Protein AF-A0A6S7LTB4-F1 (afdb_monomer_lite)

Secondary structure (DSSP, 8-state):
-B-TTSSBPEEEEETTEEEEE--SSS----EEESTTHHHHHHHHHHHHHHTPPPPBPTTT-SBPEEEE---TTSTTTT-EEEE----SS----EEESS----PPPB-TTSSBPEEEE--SSSTTTT-EEEE--SSS----EEEPP--S--TTSS-TT-S-THHHHH-TTTT--

pLDDT: mean 83.04, std 17.5, range [33.34, 96.31]

Structure (mmCIF, N/CA/C/O backbone):
data_AF-A0A6S7LTB4-F1
#
_entry.id   AF-A0A6S7LTB4-F1
#
loop_
_atom_site.group_PDB
_atom_site.id
_atom_site.type_symbol
_atom_site.label_atom_id
_atom_site.label_alt_id
_atom_site.label_comp_id
_atom_site.label_asym_id
_atom_site.label_entity_id
_atom_site.label_seq_id
_atom_site.pdbx_PDB_ins_code
_atom_site.Cartn_x
_atom_site.Cartn_y
_atom_site.Cartn_z
_atom_site.occupancy
_atom_site.B_iso_or_equiv
_atom_site.auth_seq_id
_atom_site.auth_comp_id
_atom_site.auth_asym_id
_atom_site.auth_atom_id
_atom_site.pdbx_PDB_model_num
ATOM 1 N N . MET A 1 1 ? -19.499 0.415 6.101 1.00 86.88 1 MET A N 1
ATOM 2 C CA . MET A 1 1 ? -18.029 0.403 5.939 1.00 86.88 1 MET A CA 1
ATOM 3 C C . MET A 1 1 ? -17.508 -1.010 6.133 1.00 86.88 1 MET A C 1
ATOM 5 O O . MET A 1 1 ? -18.043 -1.731 6.975 1.00 86.88 1 MET A O 1
ATOM 9 N N . GLU A 1 2 ? -16.489 -1.415 5.380 1.00 92.56 2 GLU A N 1
ATOM 10 C CA . GLU A 1 2 ? -15.899 -2.752 5.495 1.00 92.56 2 GLU A CA 1
ATOM 11 C C . GLU A 1 2 ? -14.439 -2.707 5.940 1.00 92.56 2 GLU A C 1
ATOM 13 O O . GLU A 1 2 ? -13.681 -1.814 5.572 1.00 92.56 2 GLU A O 1
ATOM 18 N N . CYS A 1 3 ? -14.029 -3.716 6.706 1.00 93.69 3 CYS A N 1
ATOM 19 C CA . CYS A 1 3 ? -12.627 -3.925 7.043 1.00 93.69 3 CYS A CA 1
ATOM 20 C C . CYS A 1 3 ? -11.864 -4.657 5.921 1.00 93.69 3 CYS A C 1
ATOM 22 O O . CYS A 1 3 ? -12.438 -5.094 4.917 1.00 93.69 3 CYS A O 1
ATOM 24 N N . LEU A 1 4 ? -10.556 -4.856 6.110 1.00 93.50 4 LEU A N 1
ATOM 25 C CA . LEU A 1 4 ? -9.706 -5.547 5.131 1.00 93.50 4 LEU A CA 1
ATOM 26 C C . LEU A 1 4 ? -10.125 -7.005 4.888 1.00 93.50 4 LEU A C 1
ATOM 28 O O . LEU A 1 4 ? -9.898 -7.514 3.801 1.00 93.50 4 LEU A O 1
ATOM 32 N N . HIS A 1 5 ? -10.804 -7.649 5.842 1.00 92.31 5 HIS A N 1
ATOM 33 C CA . HIS A 1 5 ? -11.338 -9.005 5.669 1.00 92.31 5 HIS A CA 1
ATOM 34 C C . HIS A 1 5 ? -12.563 -9.095 4.740 1.00 92.31 5 HIS A C 1
ATOM 36 O O . HIS A 1 5 ? -13.095 -10.186 4.555 1.00 92.31 5 HIS A O 1
ATOM 42 N N . GLY A 1 6 ? -13.103 -7.972 4.248 1.00 91.94 6 GLY A N 1
ATOM 43 C CA . GLY A 1 6 ? -14.393 -7.985 3.540 1.00 91.94 6 GLY A CA 1
ATOM 44 C C . GLY A 1 6 ? -15.592 -8.199 4.466 1.00 91.94 6 GLY A C 1
ATOM 45 O O . GLY A 1 6 ? -16.637 -8.670 4.036 1.00 91.94 6 GLY A O 1
ATOM 46 N N . LYS A 1 7 ? -15.438 -7.906 5.763 1.00 94.31 7 LYS A N 1
ATOM 47 C CA . LYS A 1 7 ? -16.511 -7.990 6.765 1.00 94.31 7 LYS A CA 1
ATOM 48 C C . LYS A 1 7 ? -16.922 -6.600 7.230 1.00 94.31 7 LYS A C 1
ATOM 50 O O . LYS A 1 7 ? -16.090 -5.687 7.245 1.00 94.31 7 LYS A O 1
ATOM 55 N N . ALA A 1 8 ? -18.177 -6.473 7.657 1.00 94.81 8 ALA A N 1
ATOM 56 C CA . ALA A 1 8 ? -18.703 -5.245 8.238 1.00 94.81 8 ALA A CA 1
ATOM 57 C C . ALA A 1 8 ? -17.819 -4.775 9.404 1.00 94.81 8 ALA A C 1
ATOM 59 O O . ALA A 1 8 ? -17.431 -5.565 10.271 1.00 94.81 8 ALA A O 1
ATOM 60 N N . ALA A 1 9 ? -17.469 -3.492 9.390 1.00 94.81 9 ALA A N 1
ATOM 61 C CA . ALA A 1 9 ? -16.748 -2.865 10.483 1.00 94.81 9 ALA A CA 1
ATOM 62 C C . ALA A 1 9 ? -17.693 -2.505 11.636 1.00 94.81 9 ALA A C 1
ATOM 64 O O . ALA A 1 9 ? -18.860 -2.182 11.422 1.00 94.81 9 ALA A O 1
ATOM 65 N N . SER A 1 10 ? -17.160 -2.513 12.855 1.00 95.94 10 SER A N 1
ATOM 66 C CA . SER A 1 10 ? -17.840 -1.987 14.038 1.00 95.94 10 SER A CA 1
ATOM 67 C C . SER A 1 10 ? -17.626 -0.477 14.119 1.00 95.94 10 SER A C 1
ATOM 69 O O . SER A 1 10 ? -16.552 0.001 13.759 1.00 95.94 10 SER A O 1
ATOM 71 N N . ASN A 1 11 ? -18.623 0.267 14.594 1.00 95.50 11 ASN A N 1
ATOM 72 C CA . ASN A 1 11 ? -18.526 1.706 14.842 1.00 95.50 11 ASN A CA 1
ATOM 73 C C . ASN A 1 11 ? -18.408 1.973 16.349 1.00 95.50 11 ASN A C 1
ATOM 75 O O . ASN A 1 11 ? -18.992 1.251 17.157 1.00 95.50 11 ASN A O 1
ATOM 79 N N . SER A 1 12 ? -17.652 3.000 16.720 1.00 96.25 12 SER A N 1
ATOM 80 C CA . SER A 1 12 ? -17.628 3.569 18.065 1.00 96.25 12 SER A CA 1
ATOM 81 C C . SER A 1 12 ? -17.631 5.087 17.958 1.00 96.25 12 SER A C 1
ATOM 83 O O . SER A 1 12 ? -16.984 5.651 17.078 1.00 96.25 12 SER A O 1
ATOM 85 N N . THR A 1 13 ? -18.317 5.749 18.886 1.00 96.31 13 THR A N 1
ATOM 86 C CA . THR A 1 13 ? -18.405 7.212 18.947 1.00 96.31 13 THR A CA 1
ATOM 87 C C . THR A 1 13 ? -17.814 7.714 20.256 1.00 96.31 13 THR A C 1
ATOM 89 O O . THR A 1 13 ? -18.088 7.148 21.313 1.00 96.31 13 THR A O 1
ATOM 92 N N . THR 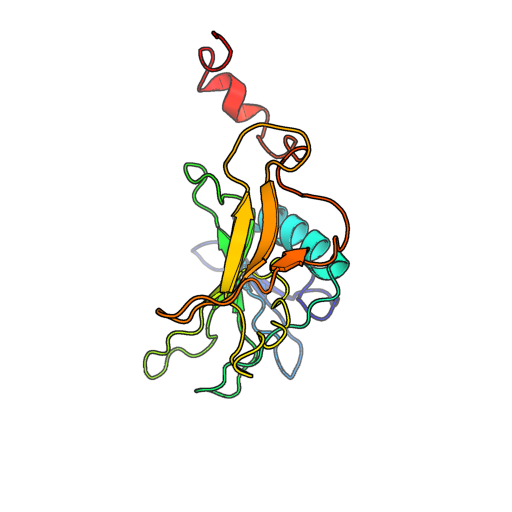A 1 14 ? -16.985 8.755 20.183 1.00 93.69 14 THR A N 1
ATOM 93 C CA . THR A 1 14 ? -16.458 9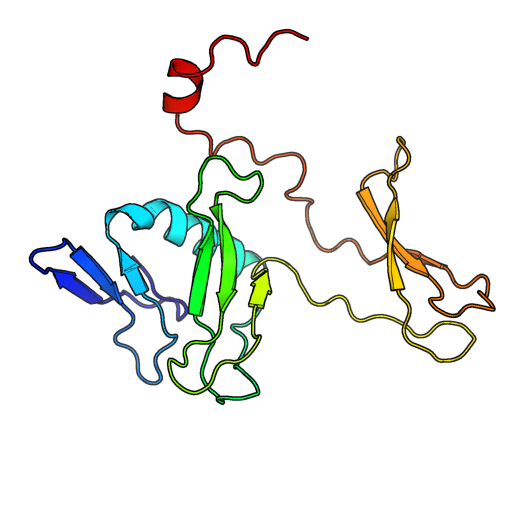.473 21.351 1.00 93.69 14 THR A CA 1
ATOM 94 C C . THR A 1 14 ? -16.758 10.967 21.232 1.00 93.69 14 THR A C 1
ATOM 96 O O . THR A 1 14 ? -17.314 11.430 20.239 1.00 93.69 14 THR A O 1
ATOM 99 N N . ASP A 1 15 ? -16.360 11.734 22.242 1.00 94.25 15 ASP A N 1
ATOM 100 C CA . ASP A 1 15 ? -16.343 13.204 22.253 1.00 94.25 15 ASP A CA 1
ATOM 101 C C . ASP A 1 15 ? -15.642 13.839 21.034 1.00 94.25 15 ASP A C 1
ATOM 103 O O . ASP A 1 15 ? -16.001 14.929 20.601 1.00 94.25 15 ASP A O 1
ATOM 107 N N . LYS A 1 16 ? -14.653 13.142 20.466 1.00 90.06 16 LYS A N 1
ATOM 108 C CA . LYS A 1 16 ? -13.864 13.553 19.293 1.00 90.06 16 LYS A CA 1
ATOM 109 C C . LYS A 1 16 ? -14.437 13.067 17.956 1.00 90.06 16 LYS A C 1
ATOM 111 O O . LYS A 1 16 ? -13.793 13.261 16.930 1.00 90.06 16 LYS A O 1
ATOM 116 N N . GLY A 1 17 ? -15.604 12.422 17.964 1.00 92.88 17 GLY A N 1
ATOM 117 C CA . GLY A 1 17 ? -16.292 11.929 16.771 1.00 92.88 17 GLY A CA 1
ATOM 118 C C . GLY A 1 17 ? -16.356 10.403 16.662 1.00 92.88 17 GLY A C 1
ATOM 119 O O . GLY A 1 17 ? -15.969 9.660 17.569 1.00 92.88 17 GLY A O 1
ATOM 120 N N . SER A 1 18 ? -16.886 9.933 15.533 1.00 94.62 18 SER A N 1
ATOM 121 C CA . SER A 1 18 ? -17.111 8.511 15.264 1.00 94.62 18 SER A CA 1
ATOM 122 C C . SER A 1 18 ? -15.983 7.894 14.442 1.00 94.62 18 SER A C 1
ATOM 124 O O . SER A 1 18 ? -15.384 8.526 13.565 1.00 94.62 18 SER A O 1
ATOM 126 N N . PHE A 1 19 ? -15.685 6.629 14.720 1.00 95.19 19 PHE A N 1
ATOM 127 C CA . PHE A 1 19 ? -14.721 5.847 13.962 1.00 95.19 19 PHE A CA 1
ATOM 128 C C . PHE A 1 19 ? -15.164 4.395 13.810 1.00 95.19 19 PHE A C 1
ATOM 130 O O . PHE A 1 19 ? -15.829 3.806 14.662 1.00 95.19 19 PHE A O 1
ATOM 137 N N . TRP A 1 20 ? -14.724 3.800 12.712 1.00 95.12 20 TRP A N 1
ATOM 138 C CA . TRP A 1 20 ? -14.934 2.416 12.340 1.00 95.12 20 TRP A CA 1
ATOM 139 C C . TRP A 1 20 ? -13.671 1.602 12.593 1.00 95.12 20 TRP A C 1
ATOM 141 O O . TRP A 1 20 ? -12.556 2.065 12.344 1.00 95.12 20 TRP A O 1
ATOM 151 N N . PHE A 1 21 ? -13.831 0.367 13.058 1.00 94.75 21 PHE A N 1
ATOM 152 C CA . PHE A 1 21 ? -12.725 -0.539 13.349 1.00 94.75 21 PHE A CA 1
ATOM 153 C C . PHE A 1 21 ? -13.084 -2.004 13.072 1.00 94.75 21 PHE A C 1
ATOM 155 O O . PHE A 1 21 ? -14.248 -2.388 12.954 1.00 94.75 21 PHE A O 1
ATOM 162 N N . CYS A 1 22 ? -12.060 -2.849 12.927 1.00 94.94 22 CYS A N 1
ATOM 163 C CA . CYS A 1 22 ? -12.255 -4.280 12.704 1.00 94.94 22 CYS A CA 1
ATOM 164 C C . CYS A 1 22 ? -12.499 -5.012 14.024 1.00 94.94 22 CYS A C 1
ATOM 166 O O . CYS A 1 22 ? -11.580 -5.138 14.833 1.00 94.94 22 CYS A O 1
ATOM 168 N N . GLY A 1 23 ? -13.699 -5.576 14.182 1.00 93.81 23 GLY A N 1
ATOM 169 C CA . GLY A 1 23 ? -14.054 -6.456 15.302 1.00 93.81 23 GLY A CA 1
ATOM 170 C C . GLY A 1 23 ? -13.622 -7.924 15.147 1.00 93.81 23 GLY A C 1
ATOM 171 O O . GLY A 1 23 ? -13.819 -8.712 16.066 1.00 93.81 23 GLY A O 1
ATOM 172 N N . GLN A 1 24 ? -13.046 -8.315 14.004 1.00 92.81 24 GLN A N 1
ATOM 173 C CA . GLN A 1 24 ? -12.627 -9.701 13.748 1.00 92.81 24 GLN A CA 1
ATOM 174 C C . GLN A 1 24 ? -11.371 -10.086 14.547 1.00 92.81 24 GLN A C 1
ATOM 176 O O . GLN A 1 24 ? -10.520 -9.236 14.828 1.00 92.81 24 GLN A O 1
ATOM 181 N N . LYS A 1 25 ? -11.245 -11.380 14.874 1.00 91.06 25 LYS A N 1
ATOM 182 C CA . LYS A 1 25 ? -10.058 -11.983 15.500 1.00 91.06 25 LYS A CA 1
ATOM 183 C C . LYS A 1 25 ? -9.489 -13.089 14.585 1.00 91.06 25 LYS A C 1
ATOM 185 O O . LYS A 1 25 ? -10.243 -14.003 14.265 1.00 91.06 25 LYS A O 1
ATOM 190 N N . PRO A 1 26 ? -8.196 -13.041 14.202 1.00 88.12 26 PRO A N 1
ATOM 191 C CA . PRO A 1 26 ? -7.248 -11.953 14.462 1.00 88.12 26 PRO A CA 1
ATOM 192 C C . PRO A 1 26 ? -7.669 -10.648 13.761 1.00 88.12 26 PRO A C 1
ATOM 194 O O . PRO A 1 26 ? -8.345 -10.664 12.737 1.00 88.12 26 PRO A O 1
ATOM 197 N N . SER A 1 27 ? -7.309 -9.499 14.340 1.00 90.19 27 SER A N 1
ATOM 198 C CA . SER A 1 27 ? -7.672 -8.198 13.763 1.00 90.19 27 SER A CA 1
ATOM 199 C C . SER A 1 27 ? -6.775 -7.861 12.575 1.00 90.19 27 SER A C 1
ATOM 201 O O . SER A 1 27 ? -5.554 -7.963 12.674 1.00 90.19 27 SER A O 1
ATOM 203 N N . CYS A 1 28 ? -7.365 -7.353 11.488 1.00 91.31 28 CYS A N 1
ATOM 204 C CA . CYS A 1 28 ? -6.616 -6.807 10.353 1.00 91.31 28 CYS A CA 1
ATOM 205 C C . CYS A 1 28 ? -6.104 -5.380 10.616 1.00 91.31 28 CYS A C 1
ATOM 207 O O . CYS A 1 28 ? -5.603 -4.729 9.704 1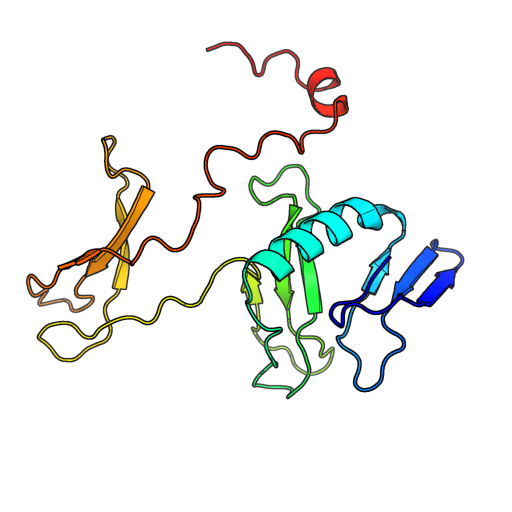.00 91.31 28 CYS A O 1
ATOM 209 N N . GLY A 1 29 ? -6.304 -4.831 11.821 1.00 88.56 29 GLY A N 1
ATOM 210 C CA . GLY A 1 29 ? -5.853 -3.483 12.175 1.00 88.56 29 GLY A CA 1
ATOM 211 C C . GLY A 1 29 ? -6.589 -2.342 11.460 1.00 88.56 29 GLY A C 1
ATOM 212 O O . GLY A 1 29 ? -6.126 -1.200 11.517 1.00 88.56 29 GLY A O 1
ATOM 213 N N . PHE A 1 30 ? -7.718 -2.628 10.796 1.00 92.69 30 PHE A N 1
ATOM 214 C CA . PHE A 1 30 ? -8.566 -1.612 10.169 1.00 92.69 30 PHE A CA 1
ATOM 215 C C . PHE A 1 30 ? -9.081 -0.623 11.222 1.00 92.69 30 PHE A C 1
ATOM 217 O O . PHE A 1 30 ? -9.621 -1.029 12.255 1.00 92.69 30 PHE A O 1
ATOM 224 N N . LEU A 1 31 ? -8.892 0.662 10.928 1.00 92.00 31 LEU A N 1
ATOM 225 C CA . LEU A 1 31 ? -9.344 1.799 11.718 1.00 92.00 31 LEU A CA 1
ATOM 226 C C . LEU A 1 31 ? -9.473 3.010 10.785 1.00 92.00 31 LEU A C 1
ATOM 228 O O . LEU A 1 31 ? -8.475 3.390 10.165 1.00 92.00 31 LEU A O 1
ATOM 232 N N . CYS A 1 32 ? -10.660 3.604 10.707 1.00 92.88 32 CYS A N 1
ATOM 233 C CA . CYS A 1 32 ? -10.982 4.746 9.850 1.00 92.88 32 CYS A CA 1
ATOM 234 C C . CYS A 1 32 ? -11.980 5.660 10.573 1.00 92.88 32 CYS A C 1
ATOM 236 O O . CYS A 1 32 ? -12.931 5.167 11.166 1.00 92.88 32 CYS A O 1
ATOM 238 N N . THR A 1 33 ? -11.753 6.971 10.583 1.00 93.06 33 THR A N 1
ATOM 239 C CA . THR A 1 33 ? -12.723 7.941 11.120 1.00 93.06 33 THR A CA 1
ATOM 240 C C . THR A 1 33 ? -13.906 8.075 10.162 1.00 93.06 33 THR A C 1
ATOM 242 O O . THR A 1 33 ? -13.783 7.754 8.981 1.00 93.06 33 THR A O 1
ATOM 245 N N . GLU A 1 34 ? -15.047 8.556 10.655 1.00 91.75 34 GLU A N 1
ATOM 246 C CA . GLU A 1 34 ? -16.233 8.807 9.821 1.00 91.75 34 GLU A CA 1
ATOM 247 C C . GLU A 1 34 ? -15.906 9.711 8.618 1.00 91.75 34 GLU A C 1
ATOM 249 O O . GLU A 1 34 ? -16.225 9.378 7.479 1.00 91.75 34 GLU A O 1
ATOM 254 N N . GLU A 1 35 ? -15.181 10.806 8.866 1.00 90.94 35 GLU A N 1
ATOM 255 C CA . GLU A 1 35 ? -14.805 11.814 7.864 1.00 90.94 35 GLU A CA 1
ATOM 256 C C . GLU A 1 35 ? -13.951 11.244 6.721 1.00 90.94 35 GLU A C 1
ATOM 258 O O . GLU A 1 35 ? -14.099 11.636 5.565 1.00 90.94 35 GLU A O 1
ATOM 263 N N . ASP A 1 36 ? -13.082 10.276 7.022 1.00 91.81 36 ASP A N 1
ATOM 264 C CA . ASP A 1 36 ? -12.197 9.651 6.035 1.00 91.81 36 ASP A CA 1
ATOM 265 C C . ASP A 1 36 ? -12.845 8.457 5.316 1.00 91.81 36 ASP A C 1
ATOM 267 O O . ASP A 1 36 ? -12.204 7.809 4.481 1.00 91.81 36 ASP A O 1
ATOM 271 N N . GLY A 1 37 ? -14.102 8.136 5.636 1.00 91.25 37 GLY A N 1
ATOM 272 C CA . GLY A 1 37 ? -14.754 6.899 5.222 1.00 91.25 37 GLY A CA 1
ATOM 273 C C . GLY A 1 37 ? -14.820 6.699 3.711 1.00 91.25 37 GLY A C 1
ATOM 274 O O . GLY A 1 37 ? -14.507 5.615 3.214 1.00 91.25 37 GLY A O 1
ATOM 275 N N . TYR A 1 38 ? -15.172 7.753 2.972 1.00 90.19 38 TYR A N 1
ATOM 276 C CA . TYR A 1 38 ? -15.243 7.713 1.510 1.00 90.19 38 TYR A CA 1
ATOM 277 C C . TYR A 1 38 ? -13.868 7.473 0.873 1.00 90.19 38 TYR A C 1
ATOM 279 O O . TYR A 1 38 ? -13.710 6.591 0.022 1.00 90.19 38 TYR A O 1
ATOM 287 N N . LEU A 1 39 ? -12.858 8.221 1.331 1.00 91.56 39 LEU A N 1
ATOM 288 C CA . LEU A 1 39 ? -11.484 8.119 0.847 1.00 91.56 39 LEU A CA 1
ATOM 289 C C . LEU A 1 39 ? -10.920 6.717 1.109 1.00 91.56 39 LEU A C 1
ATOM 291 O O . LEU A 1 39 ? -10.343 6.087 0.221 1.00 91.56 39 LEU A O 1
ATOM 295 N N . PHE A 1 40 ? -11.150 6.195 2.316 1.00 93.31 40 PHE A N 1
ATOM 296 C CA . PHE A 1 40 ? -10.708 4.863 2.699 1.00 93.31 40 PHE A CA 1
ATOM 297 C C . PHE A 1 40 ? -11.399 3.767 1.885 1.00 93.31 40 PHE A C 1
ATOM 299 O O . PHE A 1 40 ? -10.723 2.884 1.364 1.00 93.31 40 PHE A O 1
ATOM 306 N N . GLN A 1 41 ? -12.729 3.798 1.764 1.00 90.56 41 GLN A N 1
ATOM 307 C CA . GLN A 1 41 ? -13.488 2.749 1.077 1.00 90.56 41 GLN A CA 1
ATOM 308 C C . GLN A 1 41 ? -13.166 2.701 -0.423 1.00 90.56 41 GLN A C 1
ATOM 310 O O . GLN A 1 41 ? -13.086 1.611 -0.999 1.00 90.56 41 GLN A O 1
ATOM 315 N N . THR A 1 42 ? -12.914 3.861 -1.035 1.00 90.88 42 THR A N 1
ATOM 316 C CA . THR A 1 42 ? -12.430 3.961 -2.418 1.00 90.88 42 THR A CA 1
ATOM 317 C C . THR A 1 42 ? -11.077 3.266 -2.561 1.00 90.88 42 THR A C 1
ATOM 319 O O . THR A 1 42 ? -10.930 2.349 -3.371 1.00 90.88 42 THR A O 1
ATOM 322 N N . ALA A 1 43 ? -10.106 3.639 -1.724 1.00 93.31 43 ALA A N 1
ATOM 323 C CA . ALA A 1 43 ? -8.763 3.072 -1.773 1.00 93.31 43 ALA A CA 1
ATOM 324 C C . ALA A 1 43 ? -8.745 1.567 -1.444 1.00 93.31 43 ALA A C 1
ATOM 326 O O . ALA A 1 43 ? -8.008 0.804 -2.064 1.00 93.31 43 ALA A O 1
ATOM 327 N N . LEU A 1 44 ? -9.587 1.118 -0.508 1.00 93.06 44 LEU A N 1
ATOM 328 C CA . LEU A 1 44 ? -9.740 -0.295 -0.156 1.00 93.06 44 LEU A CA 1
ATOM 329 C C . LEU A 1 44 ? -10.303 -1.109 -1.326 1.00 93.06 44 LEU A C 1
ATOM 331 O O . LEU A 1 44 ? -9.822 -2.207 -1.597 1.00 93.06 44 LEU A O 1
ATOM 335 N N . THR A 1 45 ? -11.309 -0.574 -2.019 1.00 90.62 45 THR A N 1
ATOM 336 C CA . THR A 1 45 ? -11.890 -1.214 -3.208 1.00 90.62 45 THR A CA 1
ATOM 337 C C . THR A 1 45 ? -10.844 -1.351 -4.309 1.00 90.62 45 THR A C 1
ATOM 339 O O . THR A 1 45 ? -10.670 -2.443 -4.841 1.00 90.62 45 THR A O 1
ATOM 342 N N . ALA A 1 46 ? -10.092 -0.282 -4.590 1.00 89.12 46 ALA A N 1
ATOM 343 C CA . ALA A 1 46 ? -9.007 -0.312 -5.567 1.00 89.12 46 ALA A CA 1
ATOM 344 C C . ALA A 1 46 ? -7.919 -1.331 -5.188 1.00 89.12 46 ALA A C 1
ATOM 346 O O . ALA A 1 46 ? -7.527 -2.147 -6.017 1.00 89.12 46 ALA A O 1
ATOM 347 N N . TRP A 1 47 ? -7.488 -1.349 -3.922 1.00 91.31 47 TRP A N 1
ATOM 348 C CA . TRP A 1 47 ? -6.500 -2.311 -3.434 1.00 91.31 47 TRP A CA 1
ATOM 349 C C . TRP A 1 47 ? -6.964 -3.760 -3.604 1.00 91.31 47 TRP A C 1
ATOM 351 O O . TRP A 1 47 ? -6.194 -4.591 -4.073 1.00 91.31 47 TRP A O 1
ATOM 361 N N . ARG A 1 48 ? -8.228 -4.083 -3.312 1.00 89.50 48 ARG A N 1
ATOM 362 C CA . ARG A 1 48 ? -8.749 -5.448 -3.505 1.00 89.50 48 ARG A CA 1
ATOM 363 C C . ARG A 1 48 ? -8.666 -5.918 -4.959 1.00 89.50 48 ARG A C 1
ATOM 365 O O . ARG A 1 48 ? -8.407 -7.094 -5.188 1.00 89.50 48 ARG A O 1
ATOM 372 N N . VAL A 1 49 ? -8.836 -5.014 -5.928 1.00 87.69 49 VAL A N 1
ATOM 373 C CA . VAL A 1 49 ? -8.705 -5.335 -7.362 1.00 87.69 49 VAL A CA 1
ATOM 374 C C . VAL A 1 49 ? -7.263 -5.690 -7.736 1.00 87.69 49 VAL A C 1
ATOM 376 O O . VAL A 1 49 ? -7.055 -6.475 -8.654 1.00 87.69 49 VAL A O 1
ATOM 379 N N . THR A 1 50 ? -6.264 -5.184 -7.003 1.00 85.25 50 THR A N 1
ATOM 380 C CA . THR A 1 50 ? -4.852 -5.533 -7.253 1.00 85.25 50 THR A CA 1
ATOM 381 C C . THR A 1 50 ? -4.529 -6.995 -6.934 1.00 85.25 50 THR A C 1
ATOM 383 O O . THR A 1 50 ? -3.519 -7.511 -7.402 1.00 85.25 50 THR A O 1
ATOM 386 N N . GLY A 1 51 ? -5.341 -7.660 -6.101 1.00 86.69 51 GLY A N 1
ATOM 387 C CA . GLY A 1 51 ? -5.056 -9.008 -5.604 1.00 86.69 51 GLY A CA 1
ATOM 388 C C . GLY A 1 51 ? -3.869 -9.090 -4.632 1.00 86.69 51 GLY A C 1
ATOM 389 O O . GLY A 1 51 ? -3.500 -10.188 -4.218 1.00 86.69 51 GLY A O 1
ATOM 390 N N . LEU A 1 52 ? -3.273 -7.954 -4.247 1.00 88.56 52 LEU A N 1
ATOM 391 C CA . LEU A 1 52 ? -2.184 -7.904 -3.277 1.00 88.56 52 LEU A CA 1
ATOM 392 C C . LEU A 1 52 ? -2.685 -8.242 -1.872 1.00 88.56 52 LEU A C 1
ATOM 394 O O . LEU A 1 52 ? -3.797 -7.894 -1.473 1.00 88.56 52 LEU A O 1
ATOM 398 N N . THR A 1 53 ? -1.840 -8.914 -1.096 1.00 91.69 53 THR A N 1
ATOM 399 C CA . THR A 1 53 ? -2.167 -9.342 0.266 1.00 91.69 53 THR A CA 1
ATOM 400 C C . THR A 1 53 ? -1.709 -8.320 1.301 1.00 91.69 53 THR A C 1
ATOM 402 O O . THR A 1 53 ? -0.826 -7.497 1.064 1.00 91.69 53 THR A O 1
ATOM 405 N N . GLN A 1 54 ? -2.348 -8.335 2.473 1.00 93.06 54 GLN A N 1
ATOM 406 C CA . GLN A 1 54 ? -1.944 -7.483 3.586 1.00 93.06 54 GLN A CA 1
ATOM 407 C C . GLN A 1 54 ? -0.589 -7.970 4.126 1.00 93.06 54 GLN A C 1
ATOM 409 O O . GLN A 1 54 ? -0.512 -9.112 4.589 1.00 93.06 54 GLN A O 1
ATOM 414 N N . PRO A 1 55 ? 0.461 -7.130 4.141 1.00 93.00 55 PRO A N 1
ATOM 415 C CA . PRO A 1 55 ? 1.766 -7.562 4.607 1.00 93.00 55 PRO A CA 1
ATOM 416 C C . PRO A 1 55 ? 1.768 -7.745 6.127 1.00 93.00 55 PRO A C 1
ATOM 418 O O . PRO A 1 55 ? 1.092 -7.031 6.880 1.00 93.00 55 PRO A O 1
ATOM 421 N N . ILE A 1 56 ? 2.573 -8.696 6.590 1.00 92.06 56 ILE A N 1
ATOM 422 C CA . ILE A 1 56 ? 2.874 -8.882 8.007 1.00 92.06 56 ILE A CA 1
ATOM 423 C C . ILE A 1 56 ? 4.174 -8.144 8.309 1.00 92.06 56 ILE A C 1
ATOM 425 O O . ILE A 1 56 ? 5.174 -8.332 7.627 1.00 92.06 56 ILE A O 1
ATOM 429 N N . CYS A 1 57 ? 4.181 -7.315 9.351 1.00 91.94 57 CYS A N 1
ATOM 430 C CA . CYS A 1 57 ? 5.410 -6.669 9.793 1.00 91.94 57 CYS A CA 1
ATOM 431 C C . CYS A 1 57 ? 6.429 -7.720 10.245 1.00 91.94 57 CYS A C 1
ATOM 433 O O . CYS A 1 57 ? 6.147 -8.473 11.176 1.00 91.94 57 CYS A O 1
ATOM 435 N N . GLU A 1 58 ? 7.622 -7.731 9.657 1.00 91.19 58 GLU A N 1
ATOM 436 C CA . GLU A 1 58 ? 8.669 -8.698 10.004 1.00 91.19 58 GLU A CA 1
ATOM 437 C C . GLU A 1 58 ? 9.150 -8.543 11.449 1.00 91.19 58 GLU A C 1
ATOM 439 O O . GLU A 1 58 ? 9.223 -9.526 12.183 1.00 91.19 58 GLU A O 1
ATOM 444 N N . SER A 1 59 ? 9.379 -7.304 11.896 1.00 92.19 59 SER A N 1
ATOM 445 C CA . SER A 1 59 ? 9.882 -7.017 13.246 1.00 92.19 59 SER A CA 1
ATOM 446 C C . SER A 1 59 ? 8.885 -7.361 14.357 1.00 92.19 59 SER A C 1
ATOM 448 O O . SER A 1 59 ? 9.293 -7.671 15.469 1.00 92.19 59 SER A O 1
ATOM 450 N N . HIS A 1 60 ? 7.580 -7.281 14.076 1.00 91.88 60 HIS A N 1
ATOM 451 C CA . HIS A 1 60 ? 6.532 -7.359 15.105 1.00 91.88 60 HIS A CA 1
ATOM 452 C C . HIS A 1 60 ? 5.511 -8.480 14.888 1.00 91.88 60 HIS A C 1
ATOM 454 O O . HIS A 1 60 ? 4.634 -8.664 15.729 1.00 91.88 60 HIS A O 1
ATOM 460 N N . ARG A 1 61 ? 5.581 -9.194 13.758 1.00 91.56 61 ARG A N 1
ATOM 461 C CA . ARG A 1 61 ? 4.707 -10.320 13.380 1.00 91.56 61 ARG A CA 1
ATOM 462 C C . ARG A 1 61 ? 3.206 -10.005 13.493 1.00 91.56 61 ARG A C 1
ATOM 464 O O . ARG A 1 61 ? 2.400 -10.862 13.839 1.00 91.56 61 ARG A O 1
ATOM 471 N N . LYS A 1 62 ? 2.830 -8.758 13.191 1.00 89.50 62 LYS A N 1
ATOM 472 C CA . LYS A 1 62 ? 1.448 -8.244 13.217 1.00 89.50 62 LYS A CA 1
ATOM 473 C C . LYS A 1 62 ? 1.037 -7.771 11.815 1.00 89.50 62 LYS A C 1
ATOM 475 O O . LYS A 1 62 ? 1.887 -7.192 11.129 1.00 89.50 62 LYS A O 1
ATOM 480 N N . PRO A 1 63 ? -0.232 -7.950 11.399 1.00 92.56 63 PRO A N 1
ATOM 481 C CA . PRO A 1 63 ? -0.730 -7.391 10.143 1.00 92.56 63 PRO A CA 1
ATOM 482 C C . PRO A 1 63 ? -0.528 -5.873 10.077 1.00 92.56 63 PRO A C 1
ATOM 484 O O . PRO A 1 63 ? -0.782 -5.166 11.056 1.00 92.56 63 PRO A O 1
ATOM 487 N N . ALA A 1 64 ? -0.048 -5.367 8.942 1.00 93.69 64 ALA A N 1
ATOM 488 C CA . ALA A 1 64 ? 0.223 -3.946 8.750 1.00 93.69 64 ALA A CA 1
ATOM 489 C C . ALA A 1 64 ? -1.070 -3.122 8.662 1.00 93.69 64 ALA A C 1
ATOM 491 O O . ALA A 1 64 ? -2.070 -3.555 8.098 1.00 93.69 64 ALA A O 1
ATOM 492 N N . LYS A 1 65 ? -1.065 -1.895 9.177 1.00 93.25 65 LYS A N 1
ATOM 493 C CA . LYS A 1 65 ? -2.208 -0.983 9.082 1.00 93.25 65 LYS A CA 1
ATOM 494 C C . LYS A 1 65 ? -2.319 -0.428 7.669 1.00 93.25 65 LYS A C 1
ATOM 496 O O . LYS A 1 65 ? -1.390 0.221 7.202 1.00 93.25 65 LYS A O 1
ATOM 501 N N . PHE A 1 66 ? -3.478 -0.607 7.044 1.00 94.81 66 PHE A N 1
ATOM 502 C CA . PHE A 1 66 ? -3.836 0.101 5.817 1.00 94.81 66 PHE A CA 1
ATOM 503 C C . PHE A 1 66 ? -4.164 1.561 6.135 1.00 94.81 66 PHE A C 1
ATOM 505 O O . PHE A 1 66 ? -4.878 1.872 7.102 1.00 94.81 66 PHE A O 1
ATOM 512 N N . ARG A 1 67 ? -3.598 2.465 5.347 1.00 94.00 67 ARG A N 1
ATOM 513 C CA . ARG A 1 67 ? -3.694 3.915 5.491 1.00 94.00 67 ARG A CA 1
ATOM 514 C C . ARG A 1 67 ? -3.868 4.542 4.121 1.00 94.00 67 ARG A C 1
ATOM 516 O O . ARG A 1 67 ? -3.550 3.926 3.113 1.00 94.00 67 ARG A O 1
ATOM 523 N N . VAL A 1 68 ? -4.362 5.772 4.107 1.00 94.19 68 VAL A N 1
ATOM 524 C CA . VAL A 1 68 ? -4.539 6.558 2.887 1.00 94.19 68 VAL A CA 1
ATOM 525 C C . VAL A 1 68 ? -3.957 7.942 3.118 1.00 94.19 68 VAL A C 1
ATOM 527 O O . VAL A 1 68 ? -4.070 8.477 4.224 1.00 94.19 68 VAL A O 1
ATOM 530 N N . VAL A 1 69 ? -3.281 8.502 2.115 1.00 93.25 69 VAL A N 1
ATOM 531 C CA . VAL A 1 69 ? -2.755 9.870 2.185 1.00 93.25 69 VAL A CA 1
ATOM 532 C C . VAL A 1 69 ? -3.929 10.849 2.195 1.00 93.25 69 VAL A C 1
ATOM 534 O O . VAL A 1 69 ? -4.689 10.918 1.236 1.00 93.25 69 VAL A O 1
ATOM 537 N N . LYS A 1 70 ? -4.071 11.606 3.285 1.00 92.06 70 LYS A N 1
ATOM 538 C CA . LYS A 1 70 ? -5.193 12.540 3.504 1.00 92.06 70 LYS A CA 1
ATOM 539 C C . LYS A 1 70 ? -4.879 13.986 3.132 1.00 92.06 70 LYS A C 1
ATOM 541 O O . LYS A 1 70 ? -5.771 14.820 3.077 1.00 92.06 70 LYS A O 1
ATOM 546 N N . ASP A 1 71 ? -3.604 14.282 2.914 1.00 89.19 71 ASP A N 1
ATOM 547 C CA . ASP A 1 71 ? -3.139 15.616 2.558 1.00 89.19 71 ASP A CA 1
ATOM 548 C C . ASP A 1 71 ? -3.475 15.904 1.094 1.00 89.19 71 ASP A C 1
ATOM 550 O O . ASP A 1 71 ? -2.820 15.376 0.194 1.00 89.19 71 ASP A O 1
ATOM 554 N N . MET A 1 72 ? -4.512 16.714 0.882 1.00 87.75 72 MET A N 1
ATOM 555 C CA . MET A 1 72 ? -5.036 17.066 -0.442 1.00 87.75 72 MET A CA 1
ATOM 556 C C . MET A 1 72 ? -4.049 17.873 -1.290 1.00 87.75 72 MET A C 1
ATOM 558 O O . MET A 1 72 ? -4.224 17.952 -2.500 1.00 87.75 72 MET A O 1
ATOM 562 N N . LEU A 1 73 ? -3.005 18.453 -0.687 1.00 87.94 73 LEU A N 1
ATOM 563 C CA . LEU A 1 73 ? -1.982 19.206 -1.415 1.00 87.94 73 LEU A CA 1
ATOM 564 C C . LEU A 1 73 ? -0.928 18.289 -2.051 1.00 87.94 73 LEU A C 1
ATOM 566 O O . LEU A 1 73 ? -0.130 18.733 -2.878 1.00 87.94 73 LEU A O 1
ATOM 570 N N . LYS A 1 74 ? -0.887 17.007 -1.670 1.00 83.12 74 LYS A N 1
ATOM 571 C CA . LYS A 1 74 ? 0.067 16.043 -2.223 1.00 83.12 74 LYS A CA 1
ATOM 572 C C . LYS A 1 74 ? -0.489 15.402 -3.483 1.00 83.12 74 LYS A C 1
ATOM 574 O O . LYS A 1 74 ? -1.605 14.902 -3.495 1.00 83.12 74 LYS A O 1
ATOM 579 N N . MET A 1 75 ? 0.376 15.246 -4.485 1.00 82.94 75 MET A N 1
ATOM 580 C CA . MET A 1 75 ? 0.098 14.428 -5.677 1.00 82.94 75 MET A CA 1
ATOM 581 C C . MET A 1 75 ? -0.279 12.975 -5.327 1.00 82.94 75 MET A C 1
ATOM 583 O O . MET A 1 75 ? -0.886 12.270 -6.122 1.00 82.94 75 MET A O 1
ATOM 587 N N . SER A 1 76 ? 0.099 12.508 -4.133 1.00 86.56 76 SER A N 1
ATOM 588 C CA . SER A 1 76 ? -0.250 11.187 -3.615 1.00 86.56 76 SER A CA 1
ATOM 589 C C . SER A 1 76 ? -1.546 11.152 -2.801 1.00 86.56 76 SER A C 1
ATOM 591 O O . SER A 1 76 ? -1.820 10.118 -2.198 1.00 86.56 76 SER A O 1
ATOM 593 N N . TYR A 1 77 ? -2.327 12.236 -2.736 1.00 88.56 77 TYR A N 1
ATOM 594 C CA . TYR A 1 77 ? -3.622 12.255 -2.052 1.00 88.56 77 TYR A CA 1
ATOM 595 C C . TYR A 1 77 ? -4.510 11.086 -2.502 1.00 88.56 77 TYR A C 1
ATOM 597 O O . TYR A 1 77 ? -4.589 10.765 -3.684 1.00 88.56 77 TYR A O 1
ATOM 605 N N . GLY A 1 78 ? -5.150 10.411 -1.545 1.00 89.81 78 GLY A N 1
ATOM 606 C CA . GLY A 1 78 ? -5.987 9.238 -1.807 1.00 89.81 78 GLY A CA 1
ATOM 607 C C . GLY A 1 78 ? -5.226 7.939 -2.069 1.00 89.81 78 GLY A C 1
ATOM 608 O O . GLY A 1 78 ? -5.842 6.873 -2.103 1.00 89.81 78 GLY A O 1
ATOM 609 N N . ARG A 1 79 ? -3.893 7.979 -2.171 1.00 93.69 79 ARG A N 1
ATOM 610 C CA . ARG A 1 79 ? -3.087 6.782 -2.413 1.00 93.69 79 ARG A CA 1
ATOM 611 C C . ARG A 1 79 ? -2.953 5.916 -1.151 1.00 93.69 79 ARG A C 1
ATOM 613 O O . ARG A 1 79 ? -2.613 6.453 -0.086 1.00 93.69 79 ARG A O 1
ATOM 620 N N . PRO A 1 80 ? -3.200 4.594 -1.231 1.00 94.75 80 PRO A N 1
ATOM 621 C CA . PRO A 1 80 ? -3.123 3.718 -0.071 1.00 94.75 80 PRO A CA 1
ATOM 622 C C . PRO A 1 80 ? -1.703 3.227 0.221 1.00 94.75 80 PRO A C 1
ATOM 624 O O . PRO A 1 80 ? -0.944 2.893 -0.683 1.00 94.75 80 PRO A O 1
ATOM 627 N N . TYR A 1 81 ? -1.357 3.111 1.500 1.00 94.75 81 TYR A N 1
ATOM 628 C CA . TYR A 1 81 ? -0.066 2.607 1.971 1.00 94.75 81 TYR A CA 1
ATOM 629 C C . TYR A 1 81 ? -0.215 1.777 3.251 1.00 94.75 81 TYR A C 1
ATOM 631 O O . TYR A 1 81 ? -1.187 1.913 3.997 1.00 94.75 81 TYR A O 1
ATOM 639 N N . PHE A 1 82 ? 0.768 0.922 3.519 1.00 94.75 82 PHE A N 1
ATOM 640 C CA . PHE A 1 82 ? 0.871 0.118 4.730 1.00 94.75 82 PHE A CA 1
ATOM 641 C C . PHE A 1 82 ? 1.901 0.689 5.698 1.00 94.75 82 PHE A C 1
ATOM 643 O O . PHE A 1 82 ? 2.972 1.135 5.292 1.00 94.75 82 PHE A O 1
ATOM 650 N N . THR A 1 83 ? 1.596 0.625 6.996 1.00 93.94 83 THR A N 1
ATOM 651 C CA . THR A 1 83 ? 2.554 0.897 8.077 1.00 93.94 83 THR A CA 1
ATOM 652 C C . THR A 1 83 ? 2.492 -0.154 9.171 1.00 93.94 83 THR A C 1
ATOM 654 O O . THR A 1 83 ? 1.509 -0.887 9.304 1.00 93.94 83 THR A O 1
ATOM 657 N N . CYS A 1 84 ? 3.529 -0.235 10.004 1.00 92.94 84 CYS A N 1
ATOM 658 C CA . CYS A 1 84 ? 3.494 -1.134 11.153 1.00 92.94 84 CYS A CA 1
ATOM 659 C C . CYS A 1 84 ? 2.302 -0.846 12.084 1.00 92.94 84 CYS A C 1
ATOM 661 O O . CYS A 1 84 ? 1.999 0.300 12.422 1.00 92.94 84 CYS A O 1
ATOM 663 N N . ALA A 1 85 ? 1.635 -1.908 12.548 1.00 89.12 85 ALA A N 1
ATOM 664 C CA . ALA A 1 85 ? 0.583 -1.791 13.549 1.00 89.12 85 ALA A CA 1
ATOM 665 C C . ALA A 1 85 ? 1.107 -1.548 14.971 1.00 89.12 85 ALA A C 1
ATOM 667 O O . ALA A 1 85 ? 0.364 -0.990 15.789 1.00 89.12 85 ALA A O 1
ATOM 668 N N . SER A 1 86 ? 2.349 -1.957 15.247 1.00 86.19 86 SER A N 1
ATOM 669 C CA . SER A 1 86 ? 2.978 -1.875 16.562 1.00 86.19 86 SER A CA 1
ATOM 670 C C . SER A 1 86 ? 3.161 -0.426 17.014 1.00 86.19 86 SER A C 1
ATOM 672 O O . SER A 1 86 ? 3.499 0.446 16.217 1.00 86.19 86 SER A O 1
ATOM 674 N N . ARG A 1 87 ? 2.925 -0.182 18.306 1.00 82.50 87 ARG A N 1
ATOM 675 C CA . ARG A 1 87 ? 3.306 1.054 19.012 1.00 82.50 87 ARG A CA 1
ATOM 676 C C . ARG A 1 87 ? 4.528 0.837 19.918 1.00 82.50 87 ARG A C 1
ATOM 678 O O . ARG A 1 87 ? 4.819 1.688 20.746 1.00 82.50 87 ARG A O 1
ATOM 685 N N . GLU A 1 88 ? 5.167 -0.329 19.814 1.00 82.06 88 GLU A N 1
ATOM 686 C CA . GLU A 1 88 ? 6.367 -0.693 20.575 1.00 82.06 88 GLU A CA 1
ATOM 687 C C . GLU A 1 88 ? 7.607 -0.014 19.955 1.00 82.06 88 GLU A C 1
ATOM 689 O O . GLU A 1 88 ? 7.502 1.086 19.410 1.00 82.06 88 GLU A O 1
ATOM 694 N N . LYS A 1 89 ? 8.791 -0.643 20.035 1.00 82.69 89 LYS A N 1
ATOM 695 C CA . LYS A 1 89 ? 10.027 -0.120 19.431 1.00 82.69 89 LYS A CA 1
ATOM 696 C C . LYS A 1 89 ? 9.797 0.291 17.962 1.00 82.69 89 LYS A C 1
ATOM 698 O O . LYS A 1 89 ? 9.059 -0.387 17.241 1.00 82.69 89 LYS A O 1
ATOM 703 N N . PRO A 1 90 ? 10.425 1.386 17.501 1.00 82.88 90 PRO A N 1
ATOM 704 C CA . PRO A 1 90 ? 10.247 1.852 16.133 1.00 82.88 90 PRO A CA 1
ATOM 705 C C . PRO A 1 90 ? 10.732 0.792 15.136 1.00 82.88 90 PRO A C 1
ATOM 707 O O . PRO A 1 90 ? 11.778 0.175 15.326 1.00 82.88 90 PRO A O 1
ATOM 710 N N . CYS A 1 91 ? 9.975 0.600 14.056 1.00 89.81 91 CYS A N 1
ATOM 711 C CA . CYS A 1 91 ? 10.417 -0.148 12.880 1.00 89.81 91 CYS A CA 1
ATOM 712 C C . CYS A 1 91 ? 10.044 0.622 11.613 1.00 89.81 91 CYS A C 1
ATOM 714 O O . CYS A 1 91 ? 9.141 1.463 11.631 1.00 89.81 91 CYS A O 1
ATOM 716 N N . SER A 1 92 ? 10.722 0.304 10.515 1.00 89.19 92 SER A N 1
ATOM 717 C CA . SER A 1 92 ? 10.653 1.074 9.270 1.00 89.19 92 SER A CA 1
ATOM 718 C C . SER A 1 92 ? 9.661 0.514 8.249 1.00 89.19 92 SER A C 1
ATOM 720 O O . SER A 1 92 ? 9.790 0.809 7.065 1.00 89.19 92 SER A O 1
ATOM 722 N N . LEU A 1 93 ? 8.680 -0.299 8.668 1.00 91.88 93 LEU A N 1
ATOM 723 C CA . LEU A 1 93 ? 7.676 -0.815 7.735 1.00 91.88 93 LEU A CA 1
ATOM 724 C C . LEU A 1 93 ? 6.838 0.341 7.174 1.00 91.88 93 LEU A C 1
ATOM 726 O O . LEU A 1 93 ? 5.964 0.877 7.865 1.00 91.88 93 LEU A O 1
ATOM 730 N N . TRP A 1 94 ? 7.086 0.657 5.908 1.00 92.94 94 TRP A N 1
ATOM 731 C CA . TRP A 1 94 ? 6.298 1.552 5.078 1.00 92.94 94 TRP A CA 1
ATOM 732 C C . TRP A 1 94 ? 6.372 1.071 3.629 1.00 92.94 94 TRP A C 1
ATOM 734 O O . TRP A 1 94 ? 7.465 0.880 3.103 1.00 92.94 94 TRP A O 1
ATOM 744 N N . MET A 1 95 ? 5.223 0.873 2.988 1.00 92.25 95 MET A N 1
ATOM 745 C CA . MET A 1 95 ? 5.158 0.517 1.568 1.00 92.25 95 MET A CA 1
ATOM 746 C C . MET A 1 95 ? 3.836 0.973 0.964 1.00 92.25 95 MET A C 1
ATOM 748 O O . MET A 1 95 ? 2.817 1.015 1.656 1.00 92.25 95 MET A O 1
ATOM 752 N N . TRP A 1 96 ? 3.834 1.299 -0.323 1.00 93.12 96 TRP A N 1
ATOM 753 C CA . TRP A 1 96 ? 2.593 1.539 -1.048 1.00 93.12 96 TRP A CA 1
ATOM 754 C C . TRP A 1 96 ? 1.766 0.254 -1.111 1.00 93.12 96 TRP A C 1
ATOM 756 O O . TRP A 1 96 ? 2.306 -0.827 -1.322 1.00 93.12 96 TRP A O 1
ATOM 766 N N . ALA A 1 97 ? 0.456 0.365 -0.894 1.00 91.50 97 ALA A N 1
ATOM 767 C CA . ALA A 1 97 ? -0.434 -0.793 -0.932 1.00 91.50 97 ALA A CA 1
ATOM 768 C C . ALA A 1 97 ? -0.825 -1.168 -2.368 1.00 91.50 97 ALA A C 1
ATOM 770 O O . ALA A 1 97 ? -1.291 -2.276 -2.597 1.00 91.50 97 ALA A O 1
ATOM 771 N N . ASP A 1 98 ? -0.650 -0.245 -3.314 1.00 86.94 98 ASP A N 1
ATOM 772 C CA . ASP A 1 98 ? -0.968 -0.392 -4.736 1.00 86.94 98 ASP A CA 1
ATOM 773 C C . ASP A 1 98 ? 0.261 -0.723 -5.605 1.00 86.94 98 ASP A C 1
ATOM 775 O O . ASP A 1 98 ? 0.141 -0.850 -6.822 1.00 86.94 98 ASP A O 1
ATOM 779 N N . GLU A 1 99 ? 1.446 -0.879 -5.006 1.00 83.44 99 GLU A N 1
ATOM 780 C CA . GLU A 1 99 ? 2.648 -1.317 -5.716 1.00 83.44 99 GLU A CA 1
ATOM 781 C C . GLU A 1 99 ? 2.927 -2.783 -5.406 1.00 83.44 99 GLU A C 1
ATOM 783 O O . GLU A 1 99 ? 3.283 -3.144 -4.286 1.00 83.44 99 GLU A O 1
ATOM 788 N N . LYS A 1 100 ? 2.809 -3.630 -6.430 1.00 73.81 100 LYS A N 1
ATOM 789 C CA . LYS A 1 100 ? 3.343 -4.989 -6.381 1.00 73.81 100 LYS A CA 1
ATOM 790 C C . LYS A 1 100 ? 4.865 -4.912 -6.291 1.00 73.81 100 LYS A C 1
ATOM 792 O O . LYS A 1 100 ? 5.496 -4.159 -7.043 1.00 73.81 100 LYS A O 1
ATOM 797 N N . GLU A 1 101 ? 5.456 -5.703 -5.400 1.00 70.50 101 GLU A N 1
ATOM 798 C CA . GLU A 1 101 ? 6.892 -5.952 -5.454 1.00 70.50 101 GLU A CA 1
ATOM 799 C C . GLU A 1 101 ? 7.206 -6.619 -6.792 1.00 70.50 101 GLU A C 1
ATOM 801 O O . GLU A 1 101 ? 6.712 -7.698 -7.110 1.00 70.50 101 GLU A O 1
ATOM 806 N N . ILE A 1 102 ? 7.973 -5.920 -7.621 1.00 77.44 102 ILE A N 1
ATOM 807 C CA . ILE A 1 102 ? 8.394 -6.444 -8.913 1.00 77.44 102 ILE A CA 1
ATOM 808 C C . ILE A 1 102 ? 9.555 -7.395 -8.632 1.00 77.44 102 ILE A C 1
ATOM 810 O O . ILE A 1 102 ? 10.631 -6.934 -8.235 1.00 77.44 102 ILE A O 1
ATOM 814 N N . GLU A 1 103 ? 9.341 -8.693 -8.844 1.00 80.88 103 GLU A N 1
ATOM 815 C CA . GLU A 1 103 ? 10.420 -9.681 -8.846 1.00 80.88 103 GLU A CA 1
ATOM 816 C C . GLU A 1 103 ? 11.461 -9.271 -9.887 1.00 80.88 103 GLU A C 1
ATOM 818 O O . GLU A 1 103 ? 11.143 -9.021 -11.051 1.00 80.88 103 GLU A O 1
ATOM 823 N N . LYS A 1 104 ? 12.708 -9.113 -9.440 1.00 86.69 104 LYS A N 1
ATOM 824 C CA . LYS A 1 104 ? 13.781 -8.592 -10.283 1.00 86.69 104 LYS A CA 1
ATOM 825 C C . LYS A 1 104 ? 14.586 -9.773 -10.813 1.00 86.69 104 LYS A C 1
ATOM 827 O O . LYS A 1 104 ? 15.156 -10.493 -9.993 1.00 86.69 104 LYS A O 1
ATOM 832 N N . PRO A 1 105 ? 14.677 -9.961 -12.137 1.00 91.94 105 PRO A N 1
ATOM 833 C CA . PRO A 1 105 ? 15.563 -10.964 -12.698 1.00 91.94 105 PRO A CA 1
ATOM 834 C C . PRO A 1 105 ? 17.023 -10.608 -12.400 1.00 91.94 105 PRO A C 1
ATOM 836 O O . PRO A 1 105 ? 17.373 -9.444 -12.153 1.00 91.94 105 PRO A O 1
ATOM 839 N N . ASN A 1 106 ? 17.884 -11.619 -12.448 1.00 94.31 106 ASN A N 1
ATOM 840 C CA . ASN A 1 106 ? 19.320 -11.418 -12.354 1.00 94.31 106 ASN A CA 1
ATOM 841 C C . ASN A 1 106 ? 19.883 -10.971 -13.708 1.00 94.31 106 ASN A C 1
ATOM 843 O O . ASN A 1 106 ? 19.480 -11.473 -14.755 1.00 94.31 106 ASN A O 1
ATOM 847 N N . CYS A 1 107 ? 20.836 -10.040 -13.688 1.00 94.31 107 CYS A N 1
ATOM 848 C CA . CYS A 1 107 ? 21.597 -9.678 -14.883 1.00 94.31 107 CYS A CA 1
ATOM 849 C C . CYS A 1 107 ? 22.644 -10.757 -15.226 1.00 94.31 107 CYS A C 1
ATOM 851 O O . CYS A 1 107 ? 22.776 -11.756 -14.521 1.00 94.31 107 CYS A O 1
ATOM 853 N N . TYR A 1 108 ? 23.461 -10.535 -16.260 1.00 94.62 108 TYR A N 1
ATOM 854 C CA . TYR A 1 108 ? 24.515 -11.480 -16.668 1.00 94.62 108 TYR A CA 1
ATOM 855 C C . TYR A 1 108 ? 25.633 -11.699 -15.632 1.00 94.62 108 TYR A C 1
ATOM 857 O O . TYR A 1 108 ? 26.381 -12.663 -15.743 1.00 94.62 108 TYR A O 1
ATOM 865 N N . HIS A 1 109 ? 25.715 -10.865 -14.593 1.00 92.88 109 HIS A N 1
ATOM 866 C CA . HIS A 1 109 ? 26.589 -11.089 -13.432 1.00 92.88 109 HIS A CA 1
ATOM 867 C C . HIS A 1 109 ? 25.948 -11.959 -12.342 1.00 92.88 109 HIS A C 1
ATOM 869 O O . HIS A 1 109 ? 26.550 -12.176 -11.296 1.00 92.88 109 HIS A O 1
ATOM 875 N N . ASN A 1 110 ? 24.724 -12.442 -12.568 1.00 92.38 110 ASN A N 1
ATOM 876 C CA . ASN A 1 110 ? 23.913 -13.168 -11.597 1.00 92.38 110 ASN A CA 1
ATOM 877 C C . ASN A 1 110 ? 23.510 -12.336 -10.356 1.00 92.38 110 ASN A C 1
ATOM 879 O O . ASN A 1 110 ? 23.270 -12.883 -9.282 1.00 92.38 110 ASN A O 1
ATOM 883 N N . GLU A 1 111 ? 23.414 -11.011 -10.511 1.00 90.81 111 GLU A N 1
ATOM 884 C CA . GLU A 1 111 ? 22.980 -10.068 -9.468 1.00 90.81 111 GLU A CA 1
ATOM 885 C C . GLU A 1 111 ? 21.591 -9.482 -9.787 1.00 90.81 111 GLU A C 1
ATOM 887 O O . GLU A 1 111 ? 21.326 -9.203 -10.967 1.00 90.81 111 GLU A O 1
ATOM 892 N N . PRO A 1 112 ? 20.725 -9.224 -8.781 1.00 90.44 112 PRO A N 1
ATOM 893 C CA . PRO A 1 112 ? 19.396 -8.656 -9.001 1.00 90.44 112 PRO A CA 1
ATOM 894 C C . PRO A 1 112 ? 19.441 -7.308 -9.724 1.00 90.44 112 PRO A C 1
ATOM 896 O O . PRO A 1 112 ? 20.134 -6.371 -9.314 1.00 90.44 112 PRO A O 1
ATOM 899 N N . CYS A 1 113 ? 18.646 -7.175 -10.784 1.00 93.06 113 CYS A N 1
ATOM 900 C CA . CYS A 1 113 ? 18.591 -5.945 -11.566 1.00 93.06 113 CYS A CA 1
ATOM 901 C C . CYS A 1 113 ? 18.014 -4.756 -10.784 1.00 93.06 113 CYS A C 1
ATOM 903 O O . CYS A 1 113 ? 17.249 -4.900 -9.831 1.00 93.06 113 CYS A O 1
ATOM 905 N N . ALA A 1 114 ? 18.314 -3.541 -11.241 1.00 89.69 114 ALA A N 1
ATOM 906 C CA . ALA A 1 114 ? 17.588 -2.339 -10.845 1.00 89.69 114 ALA A CA 1
ATOM 907 C C . ALA A 1 114 ? 16.343 -2.148 -11.726 1.00 89.69 114 ALA A C 1
ATOM 909 O O . ALA A 1 114 ? 16.384 -2.405 -12.927 1.00 89.69 114 ALA A O 1
ATOM 910 N N . VAL A 1 115 ? 15.258 -1.624 -11.145 1.00 89.81 115 VAL A N 1
ATOM 911 C CA . VAL A 1 115 ? 14.065 -1.199 -11.894 1.00 89.81 115 VAL A CA 1
ATOM 912 C C . VAL A 1 115 ? 14.179 0.292 -12.192 1.00 89.81 115 VAL A C 1
ATOM 914 O O . VAL A 1 115 ? 14.275 1.110 -11.276 1.00 89.81 115 VAL A O 1
ATOM 917 N N . LYS A 1 116 ? 14.147 0.666 -13.469 1.00 89.81 116 LYS A N 1
ATOM 918 C CA . LYS A 1 116 ? 14.169 2.062 -13.925 1.00 89.81 116 LYS A CA 1
ATOM 919 C C . LYS A 1 116 ? 12.927 2.385 -14.739 1.00 89.81 116 LYS A C 1
ATOM 921 O O . LYS A 1 116 ? 12.228 1.495 -15.204 1.00 89.81 116 LYS A O 1
ATOM 926 N N . ARG A 1 117 ? 12.643 3.679 -14.903 1.00 89.06 117 ARG A N 1
ATOM 927 C CA . ARG A 1 117 ? 11.514 4.189 -15.690 1.00 89.06 117 ARG A CA 1
ATOM 928 C C . ARG A 1 117 ? 12.017 5.054 -16.836 1.00 89.06 117 ARG A C 1
ATOM 930 O O . ARG A 1 117 ? 12.887 5.902 -16.630 1.00 89.06 117 ARG A O 1
ATOM 937 N N . VAL A 1 118 ? 11.441 4.879 -18.021 1.00 90.31 118 VAL A N 1
ATOM 938 C CA . VAL A 1 118 ? 11.723 5.741 -19.173 1.00 90.31 118 VAL A CA 1
ATOM 939 C C . VAL A 1 118 ? 11.174 7.141 -18.901 1.00 90.31 118 VAL A C 1
ATOM 941 O O . VAL A 1 118 ? 9.961 7.343 -18.846 1.00 90.31 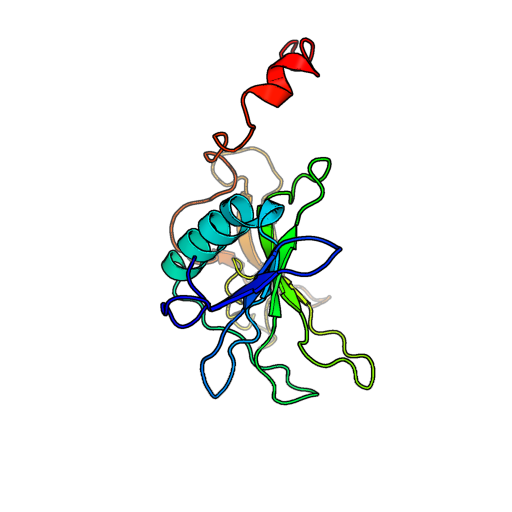118 VAL A O 1
ATOM 944 N N . LYS A 1 119 ? 12.076 8.111 -18.722 1.00 87.12 119 LYS A N 1
ATOM 945 C CA . LYS A 1 119 ? 11.740 9.537 -18.548 1.00 87.12 119 LYS A CA 1
ATOM 946 C C . LYS A 1 119 ? 11.673 10.306 -19.869 1.00 87.12 119 LYS A C 1
ATOM 948 O O . LYS A 1 119 ? 11.089 11.379 -19.922 1.00 87.12 119 LYS A O 1
ATOM 953 N N . LYS A 1 120 ? 12.292 9.774 -20.926 1.00 91.75 120 LYS A N 1
ATOM 954 C CA . LYS A 1 120 ? 12.290 10.389 -22.257 1.00 91.75 120 LYS A CA 1
ATOM 955 C C . LYS A 1 120 ? 10.866 10.381 -22.823 1.00 91.75 120 LYS A C 1
ATOM 957 O O . LYS A 1 120 ? 10.193 9.351 -22.735 1.00 91.75 120 LYS A O 1
ATOM 962 N N . GLN A 1 121 ? 10.431 11.501 -23.399 1.00 87.25 121 GLN A N 1
ATOM 963 C CA . GLN A 1 121 ? 9.144 11.594 -24.092 1.00 87.25 121 GLN A CA 1
ATOM 964 C C . GLN A 1 121 ? 9.120 10.696 -25.342 1.00 87.25 121 GLN A C 1
ATOM 966 O O . GLN A 1 121 ? 10.106 10.624 -26.079 1.00 87.25 121 GLN A O 1
ATOM 971 N N . GLY A 1 122 ? 8.011 9.987 -25.552 1.00 91.25 122 GLY A N 1
ATOM 972 C CA . GLY A 1 122 ? 7.787 9.076 -26.672 1.00 91.25 122 GLY A CA 1
ATOM 973 C C . GLY A 1 122 ? 6.828 7.921 -26.331 1.00 91.25 122 GLY A C 1
ATOM 974 O O . GLY A 1 122 ? 6.278 7.869 -25.233 1.00 91.25 122 GLY A O 1
ATOM 975 N N . PRO A 1 123 ? 6.664 6.935 -27.232 1.00 87.75 123 PRO A N 1
ATOM 976 C CA . PRO A 1 123 ? 5.704 5.832 -27.057 1.00 87.75 123 PRO A CA 1
ATOM 977 C C . PRO A 1 123 ? 5.927 4.960 -25.809 1.00 87.75 123 PRO A C 1
ATOM 979 O O . PRO A 1 123 ? 5.023 4.266 -25.348 1.00 87.75 123 PRO A O 1
ATOM 982 N N . ASN A 1 124 ? 7.143 4.976 -25.258 1.00 88.50 124 ASN A N 1
ATOM 983 C CA . ASN A 1 124 ? 7.525 4.188 -24.086 1.00 88.50 124 ASN A CA 1
ATOM 984 C C . ASN A 1 124 ? 7.654 5.025 -22.805 1.00 88.50 124 ASN A C 1
ATOM 986 O O . ASN A 1 124 ? 8.122 4.498 -21.795 1.00 88.50 124 ASN A O 1
ATOM 990 N N . THR A 1 125 ? 7.267 6.306 -22.813 1.00 84.56 125 THR A N 1
ATOM 991 C CA . THR A 1 125 ? 7.325 7.151 -21.612 1.00 84.56 125 THR A CA 1
ATOM 992 C C . THR A 1 125 ? 6.563 6.504 -20.465 1.00 84.56 125 THR A C 1
ATOM 994 O O . THR A 1 125 ? 5.468 5.970 -20.627 1.00 84.56 125 THR A O 1
ATOM 997 N N . GLY A 1 126 ? 7.189 6.495 -19.292 1.00 81.94 126 GLY A N 1
ATOM 998 C CA . GLY A 1 126 ? 6.600 5.913 -18.098 1.00 81.94 126 GLY A CA 1
ATOM 999 C C . GLY A 1 126 ? 6.722 4.391 -17.991 1.00 81.94 126 GLY A C 1
ATOM 1000 O O . GLY A 1 126 ? 6.513 3.883 -16.890 1.00 81.94 126 GLY A O 1
ATOM 1001 N N . LYS A 1 127 ? 7.119 3.653 -19.039 1.00 87.06 127 LYS A N 1
ATOM 1002 C CA . LYS A 1 127 ? 7.352 2.200 -18.929 1.00 87.06 127 LYS A CA 1
ATOM 1003 C C . LYS A 1 127 ? 8.550 1.902 -18.023 1.00 87.06 127 LYS A C 1
ATOM 1005 O O . LYS A 1 127 ? 9.534 2.652 -18.014 1.00 87.06 127 LYS A O 1
ATOM 1010 N N . LYS A 1 128 ? 8.450 0.825 -17.236 1.00 89.81 128 LYS A N 1
ATOM 1011 C CA . LYS A 1 128 ? 9.523 0.344 -16.355 1.00 89.81 128 LYS A CA 1
ATOM 1012 C C . LYS A 1 128 ? 10.335 -0.752 -17.054 1.00 89.81 128 LYS A C 1
ATOM 1014 O O . LYS A 1 128 ? 9.763 -1.559 -17.774 1.00 89.81 128 LYS A O 1
ATOM 1019 N N . PHE A 1 129 ? 11.641 -0.792 -16.820 1.00 92.44 129 PHE A N 1
ATOM 1020 C CA . PHE A 1 129 ? 12.550 -1.816 -17.340 1.00 92.44 129 PHE A CA 1
ATOM 1021 C C . PHE A 1 129 ? 13.556 -2.248 -16.269 1.00 92.44 129 PHE A C 1
ATOM 1023 O O . PHE A 1 129 ? 13.878 -1.473 -15.361 1.00 92.44 129 PHE A O 1
ATOM 1030 N N . PHE A 1 130 ? 14.049 -3.474 -16.392 1.00 93.75 130 PHE A N 1
ATOM 1031 C CA . PHE A 1 130 ? 15.158 -4.031 -15.634 1.00 93.75 130 PHE A CA 1
ATOM 1032 C C . PHE A 1 130 ? 16.481 -3.709 -16.327 1.00 93.75 130 PHE A C 1
ATOM 1034 O O . PHE A 1 130 ? 16.597 -3.819 -17.547 1.00 93.75 130 PHE A O 1
ATOM 1041 N N . CYS A 1 131 ? 17.486 -3.303 -15.554 1.00 93.75 131 CYS A N 1
ATOM 1042 C CA . CYS A 1 131 ? 18.853 -3.148 -16.045 1.00 93.75 131 CYS A CA 1
ATOM 1043 C C . CYS A 1 131 ? 19.881 -3.503 -14.970 1.00 93.75 131 CYS A C 1
ATOM 1045 O O . CYS A 1 131 ? 19.600 -3.397 -13.773 1.00 93.75 131 CYS A O 1
ATOM 1047 N N . CYS A 1 132 ? 21.102 -3.820 -15.399 1.00 94.00 132 CYS A N 1
ATOM 1048 C CA . CYS A 1 132 ? 22.229 -4.065 -14.502 1.00 94.00 132 CYS A CA 1
ATOM 1049 C C . CYS A 1 132 ? 22.473 -2.888 -13.530 1.00 94.00 132 CYS A C 1
ATOM 1051 O O . CYS A 1 132 ? 22.428 -1.711 -13.918 1.00 94.00 132 CYS A O 1
ATOM 1053 N N . CYS A 1 133 ? 22.694 -3.214 -12.253 1.00 89.62 133 CYS A N 1
ATOM 1054 C CA . CYS A 1 133 ? 22.958 -2.260 -11.171 1.00 89.62 133 CYS A CA 1
ATOM 1055 C C . CYS A 1 133 ? 24.452 -2.121 -10.828 1.00 89.62 133 CYS A C 1
ATOM 1057 O O . CYS A 1 133 ? 24.809 -1.166 -10.142 1.00 89.62 133 CYS A O 1
ATOM 1059 N N . ASN A 1 134 ? 25.297 -3.022 -11.337 1.00 88.94 134 ASN A N 1
ATOM 1060 C CA . ASN A 1 134 ? 26.741 -3.044 -11.113 1.00 88.94 134 ASN A CA 1
ATOM 1061 C C . ASN A 1 134 ? 27.446 -1.832 -11.765 1.00 88.94 134 ASN A C 1
ATOM 1063 O O . ASN A 1 134 ? 26.936 -1.248 -12.726 1.00 88.94 134 ASN A O 1
ATOM 1067 N N . GLU A 1 135 ? 28.621 -1.454 -11.258 1.00 83.38 135 GLU A N 1
ATOM 1068 C CA . GLU A 1 135 ? 29.470 -0.402 -11.836 1.00 83.38 135 GLU A CA 1
ATOM 1069 C C . GLU A 1 135 ? 30.009 -0.808 -13.215 1.00 83.38 135 GLU A C 1
ATOM 1071 O O . GLU A 1 135 ? 29.931 -0.023 -14.164 1.00 83.38 135 GLU A O 1
ATOM 1076 N N . ASN A 1 136 ? 30.427 -2.070 -13.360 1.00 86.50 136 ASN A N 1
ATOM 1077 C CA . ASN A 1 136 ? 30.783 -2.686 -14.638 1.00 86.50 136 ASN A CA 1
ATOM 1078 C C . ASN A 1 136 ? 29.509 -3.141 -15.367 1.00 86.50 136 ASN A C 1
ATOM 1080 O O . ASN A 1 136 ? 29.258 -4.333 -15.530 1.00 86.50 136 ASN A O 1
ATOM 1084 N N . ARG A 1 137 ? 28.641 -2.190 -15.737 1.00 80.38 137 ARG A N 1
ATOM 1085 C CA . ARG A 1 137 ? 27.315 -2.482 -16.311 1.00 80.38 137 ARG A CA 1
ATOM 1086 C C . ARG A 1 137 ? 27.415 -3.396 -17.539 1.00 80.38 137 ARG A C 1
ATOM 1088 O O . ARG A 1 137 ? 27.928 -2.977 -18.573 1.00 80.38 137 ARG A O 1
ATOM 1095 N N . CYS A 1 138 ? 26.833 -4.594 -17.455 1.00 92.69 138 CYS A N 1
ATOM 1096 C CA . CYS A 1 138 ? 26.516 -5.390 -18.642 1.00 92.69 138 CYS A CA 1
ATOM 1097 C C . CYS A 1 138 ? 25.298 -4.802 -19.372 1.00 92.69 138 CYS A C 1
ATOM 1099 O O . CYS A 1 138 ? 24.556 -3.982 -18.823 1.00 92.69 138 CYS A O 1
ATOM 1101 N N . ASP A 1 139 ? 25.054 -5.279 -20.584 1.00 94.00 139 ASP A N 1
ATOM 1102 C CA . ASP A 1 139 ? 23.993 -4.842 -21.495 1.00 94.00 139 ASP A CA 1
ATOM 1103 C C . ASP A 1 139 ? 22.629 -5.523 -21.265 1.00 94.00 139 ASP A C 1
ATOM 1105 O O . ASP A 1 139 ? 21.697 -5.302 -22.035 1.00 94.00 139 ASP A O 1
ATOM 1109 N N . TYR A 1 140 ? 22.475 -6.301 -20.185 1.00 94.06 140 TYR A N 1
ATOM 1110 C CA . TYR A 1 140 ? 21.186 -6.882 -19.795 1.00 94.06 140 TYR A CA 1
ATOM 1111 C C . TYR A 1 140 ? 20.078 -5.817 -19.698 1.00 94.06 140 TYR A C 1
ATOM 1113 O O . TYR A 1 140 ? 20.189 -4.832 -18.952 1.00 94.06 140 TYR A O 1
ATOM 1121 N N . PHE A 1 141 ? 18.990 -6.064 -20.425 1.00 94.19 141 PHE A N 1
ATOM 1122 C CA . PHE A 1 141 ? 17.820 -5.206 -20.528 1.00 94.19 141 PHE A CA 1
ATOM 1123 C C . PHE A 1 141 ? 16.568 -6.060 -20.713 1.00 94.19 141 PHE A C 1
ATOM 1125 O O . PHE A 1 141 ? 16.512 -6.897 -21.611 1.00 94.19 141 PHE A O 1
ATOM 1132 N N . GLU A 1 142 ? 15.536 -5.792 -19.918 1.00 9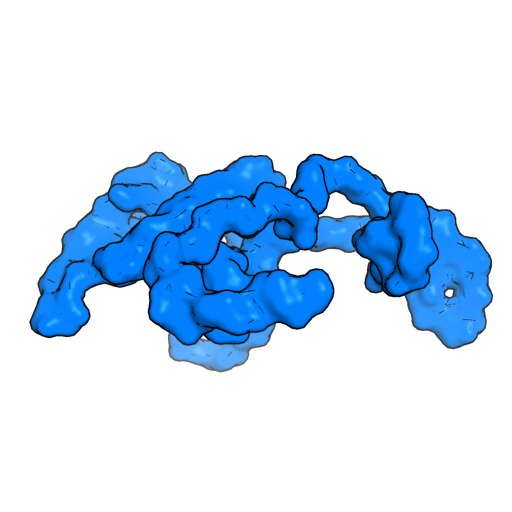3.31 142 GLU A N 1
ATOM 1133 C CA . GLU A 1 142 ? 14.238 -6.447 -20.071 1.00 93.31 142 GLU A CA 1
ATOM 1134 C C . GLU A 1 142 ? 13.111 -5.501 -19.647 1.00 93.31 142 GLU A C 1
ATOM 1136 O O . GLU A 1 142 ? 13.252 -4.729 -18.697 1.00 93.31 142 GLU A O 1
ATOM 1141 N N . TRP A 1 143 ? 11.982 -5.513 -20.354 1.00 92.25 143 TRP A N 1
ATOM 1142 C CA . TRP A 1 143 ? 10.818 -4.727 -19.944 1.00 92.25 143 TRP A CA 1
ATOM 1143 C C . TRP A 1 143 ? 10.142 -5.375 -18.737 1.00 92.25 143 TRP A C 1
ATOM 1145 O O . TRP A 1 143 ? 9.962 -6.586 -18.704 1.00 92.25 143 TRP A O 1
ATOM 1155 N N . VAL A 1 144 ? 9.713 -4.566 -17.764 1.00 88.19 144 VAL A N 1
ATOM 1156 C CA . VAL A 1 144 ? 8.842 -5.080 -16.698 1.00 88.19 144 VAL A CA 1
ATOM 1157 C C . VAL A 1 144 ? 7.502 -5.466 -17.339 1.00 88.19 144 VAL A C 1
ATOM 1159 O O . VAL A 1 144 ? 6.947 -4.620 -18.053 1.00 88.19 144 VAL A O 1
ATOM 1162 N N . PRO A 1 145 ? 6.972 -6.682 -17.097 1.00 82.19 145 PRO A N 1
ATOM 1163 C CA . PRO A 1 145 ? 5.660 -7.083 -17.592 1.00 82.19 145 PRO A CA 1
ATOM 1164 C C . PRO A 1 145 ? 4.590 -6.044 -17.244 1.00 82.19 145 PRO A C 1
ATOM 1166 O O . PRO A 1 145 ? 4.519 -5.549 -16.116 1.00 82.19 145 PRO A O 1
ATOM 1169 N N . GLU A 1 146 ? 3.771 -5.676 -18.228 1.00 67.12 146 GLU A N 1
ATOM 1170 C CA . GLU A 1 146 ? 2.685 -4.716 -18.040 1.00 67.12 146 GLU A CA 1
ATOM 1171 C C . GLU A 1 146 ? 1.506 -5.432 -17.367 1.00 67.12 146 GLU A C 1
ATOM 1173 O O . GLU A 1 146 ? 0.610 -5.950 -18.025 1.00 67.12 146 GLU A O 1
ATOM 1178 N N . GLU A 1 147 ? 1.515 -5.507 -16.036 1.00 57.09 147 GLU A N 1
ATOM 1179 C CA . GLU A 1 147 ? 0.318 -5.889 -15.284 1.00 57.09 147 GLU A CA 1
ATOM 1180 C C . GLU A 1 147 ? -0.630 -4.674 -15.243 1.00 57.09 147 GLU A C 1
ATOM 1182 O O . GLU A 1 147 ? -0.280 -3.663 -14.645 1.00 57.09 147 GLU A O 1
ATOM 1187 N N . LEU A 1 148 ? -1.753 -4.773 -15.976 1.00 40.28 148 LEU A N 1
ATOM 1188 C CA . LEU A 1 148 ? -3.037 -4.028 -15.945 1.00 40.28 148 LEU A CA 1
ATOM 1189 C C . LEU A 1 148 ? -3.117 -2.610 -15.306 1.00 40.28 148 LEU A C 1
ATOM 1191 O O . LEU A 1 148 ? -2.550 -2.307 -14.265 1.00 40.28 148 LEU A O 1
ATOM 1195 N N . PRO A 1 149 ? -4.017 -1.768 -15.847 1.00 36.03 149 PRO A N 1
ATOM 1196 C CA . PRO A 1 149 ? -3.699 -0.493 -16.478 1.00 36.03 149 PRO A CA 1
ATOM 1197 C C . PRO A 1 149 ? -3.035 0.544 -15.558 1.00 36.03 149 PRO A C 1
ATOM 1199 O O . PRO A 1 149 ? -3.339 0.688 -14.375 1.00 36.03 149 PRO A O 1
ATOM 1202 N N . LYS A 1 150 ? -2.186 1.366 -16.182 1.00 40.81 150 LYS A N 1
ATOM 1203 C CA . LYS A 1 150 ? -1.577 2.575 -15.621 1.00 40.81 150 LYS A CA 1
ATOM 1204 C C . LYS A 1 150 ? -2.640 3.467 -14.964 1.00 40.81 150 LYS A C 1
ATOM 1206 O O . LYS A 1 150 ? -3.312 4.238 -15.641 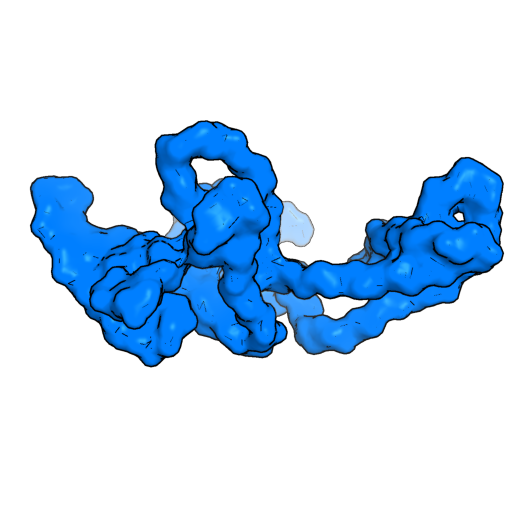1.00 40.81 150 LYS A O 1
ATOM 1211 N N . GLN A 1 151 ? -2.711 3.463 -13.636 1.00 43.78 151 GLN A N 1
ATOM 1212 C CA . GLN A 1 151 ? -3.426 4.495 -12.872 1.00 43.78 151 GLN A CA 1
ATOM 1213 C C . GLN A 1 151 ? -2.691 5.852 -12.873 1.00 43.78 151 GLN A C 1
ATOM 1215 O O . GLN A 1 151 ? -2.995 6.713 -12.055 1.00 43.78 151 GLN A O 1
ATOM 1220 N N . SER A 1 152 ? -1.715 6.067 -13.766 1.00 44.66 152 SER A N 1
ATOM 1221 C CA . SER A 1 152 ? -0.998 7.341 -13.860 1.00 44.66 152 SER A CA 1
ATOM 1222 C C . SER A 1 152 ? -1.617 8.353 -14.819 1.00 44.66 152 SER A C 1
ATOM 1224 O O . SER A 1 152 ? -1.229 9.507 -14.729 1.00 44.66 152 SER A O 1
ATOM 1226 N N . ASP A 1 153 ? -2.574 7.984 -15.681 1.00 43.66 153 ASP A N 1
ATOM 1227 C CA . ASP A 1 153 ? -3.064 8.921 -16.712 1.00 43.66 153 ASP A CA 1
ATOM 1228 C C . ASP A 1 153 ? -4.597 8.961 -16.896 1.00 43.66 153 ASP A C 1
ATOM 1230 O O . ASP A 1 153 ? -5.086 9.623 -17.808 1.00 43.66 153 ASP A O 1
ATOM 1234 N N . THR A 1 154 ? -5.411 8.287 -16.064 1.00 37.84 154 THR A N 1
ATOM 1235 C CA . THR A 1 154 ? -6.890 8.351 -16.223 1.00 37.84 154 THR A CA 1
ATOM 1236 C C . THR A 1 154 ? -7.712 8.171 -14.938 1.00 37.84 154 THR A C 1
ATOM 1238 O O . THR A 1 154 ? -8.799 7.604 -14.971 1.00 37.84 154 THR A O 1
ATOM 1241 N N . MET A 1 155 ? -7.253 8.691 -13.793 1.00 37.31 155 MET A N 1
ATOM 1242 C CA . MET A 1 155 ? -8.149 8.927 -12.647 1.00 37.31 155 MET A CA 1
ATOM 1243 C C . MET A 1 155 ? -8.072 10.364 -12.120 1.00 37.31 155 MET A C 1
ATOM 1245 O O . MET A 1 155 ? -7.897 10.599 -10.930 1.00 37.31 155 MET A O 1
ATOM 1249 N N . ALA A 1 156 ? -8.315 11.339 -12.995 1.00 44.44 156 ALA A N 1
ATOM 1250 C CA . ALA A 1 156 ? -9.126 12.474 -12.569 1.00 44.44 156 ALA A CA 1
ATOM 1251 C C . ALA A 1 156 ? -10.604 12.039 -12.651 1.00 44.44 156 ALA A C 1
ATOM 1253 O O . ALA A 1 156 ? -11.215 12.126 -13.713 1.00 44.44 156 ALA A O 1
ATOM 1254 N N . PRO A 1 157 ? -11.158 11.471 -11.563 1.00 42.25 157 PRO A N 1
ATOM 1255 C CA . PRO A 1 157 ? -12.438 12.019 -11.114 1.00 42.25 157 PRO A CA 1
ATOM 1256 C C . PRO A 1 157 ? -12.492 12.304 -9.602 1.00 42.25 157 PRO A C 1
ATOM 1258 O O . PRO A 1 157 ? -13.550 12.649 -9.090 1.00 42.25 157 PRO A O 1
ATOM 1261 N N . PHE A 1 158 ? -11.380 12.197 -8.865 1.00 49.41 158 PHE A N 1
ATOM 1262 C CA . PHE A 1 158 ? -11.359 12.393 -7.402 1.00 49.41 158 PHE A CA 1
ATOM 1263 C C . PHE A 1 158 ? -10.904 13.778 -6.956 1.00 49.41 158 PHE A C 1
ATOM 1265 O O . PHE A 1 158 ? -10.390 13.961 -5.857 1.00 49.41 158 PHE A O 1
ATOM 1272 N N . VAL A 1 159 ? -11.142 14.773 -7.797 1.00 46.97 159 VAL A N 1
ATOM 1273 C CA . VAL A 1 159 ? -11.169 16.151 -7.345 1.00 46.97 159 VAL A CA 1
ATOM 1274 C C . VAL A 1 159 ? -12.642 16.452 -7.055 1.00 46.97 159 VAL A C 1
ATOM 1276 O O . VAL A 1 159 ? -13.424 16.532 -8.003 1.00 46.97 159 VAL A O 1
ATOM 1279 N N . PRO A 1 160 ? -13.079 16.561 -5.783 1.00 45.16 160 PRO A N 1
ATOM 1280 C CA . PRO A 1 160 ? -14.430 17.019 -5.490 1.00 45.16 160 PRO A CA 1
ATOM 1281 C C . PRO A 1 160 ? -14.662 18.337 -6.236 1.00 45.16 160 PRO A C 1
ATOM 1283 O O . PRO A 1 160 ? -13.748 19.160 -6.310 1.00 45.16 160 PRO A O 1
ATOM 1286 N N . LEU A 1 161 ? -15.879 18.578 -6.735 1.00 48.88 161 LEU A N 1
ATOM 1287 C CA . LEU A 1 161 ? -16.276 19.834 -7.404 1.00 48.88 161 LEU A CA 1
ATOM 1288 C C . LEU A 1 161 ? -15.900 21.111 -6.611 1.00 48.88 161 LEU A C 1
ATOM 1290 O O . LEU A 1 161 ? -15.890 22.209 -7.159 1.00 48.88 161 LEU A O 1
ATOM 1294 N N . PHE A 1 162 ? -15.534 20.974 -5.334 1.00 47.09 162 PHE A N 1
ATOM 1295 C CA . PHE A 1 162 ? -14.951 22.018 -4.495 1.00 47.09 162 PHE A CA 1
ATOM 1296 C C . PHE A 1 162 ? -13.601 22.578 -4.974 1.00 47.09 162 PHE A C 1
ATOM 1298 O O . PHE A 1 162 ? -13.334 23.749 -4.720 1.00 47.09 162 PHE A O 1
ATOM 1305 N N . TYR A 1 163 ? -12.765 21.819 -5.685 1.00 42.97 163 TYR A N 1
ATOM 1306 C CA . TYR A 1 163 ? -11.444 22.305 -6.120 1.00 42.97 163 TYR A CA 1
ATOM 1307 C C . TYR A 1 163 ? -11.540 23.346 -7.245 1.00 42.97 163 TYR A C 1
ATOM 1309 O O . TYR A 1 163 ? -10.777 24.307 -7.264 1.00 42.97 163 TYR A O 1
ATOM 1317 N N . SER A 1 164 ? -12.541 23.223 -8.129 1.00 45.69 164 SER A N 1
ATOM 1318 C CA . SER A 1 164 ? -12.818 24.231 -9.167 1.00 45.69 164 SER A CA 1
ATOM 1319 C C . SER A 1 164 ? -13.245 25.575 -8.567 1.00 45.69 164 SER A C 1
ATOM 1321 O O . SER A 1 164 ? -13.026 26.615 -9.178 1.00 45.69 164 SER A O 1
ATOM 1323 N N . ARG A 1 165 ? -13.801 25.573 -7.347 1.00 47.69 165 ARG A N 1
ATOM 1324 C CA . ARG A 1 165 ? -14.211 26.794 -6.643 1.00 47.69 165 ARG A CA 1
ATOM 1325 C C . ARG A 1 165 ? -13.045 27.548 -5.996 1.00 47.69 165 ARG A C 1
ATOM 1327 O O . ARG A 1 165 ? -13.210 28.724 -5.695 1.00 47.69 165 ARG A O 1
ATOM 1334 N N . TYR A 1 166 ? -11.907 26.885 -5.777 1.00 45.88 166 TYR A N 1
ATOM 1335 C CA . TYR A 1 166 ? -10.734 27.459 -5.104 1.00 45.88 166 TYR A CA 1
ATOM 1336 C C . TYR A 1 166 ? -9.532 27.712 -6.029 1.00 45.88 166 TYR A C 1
ATOM 1338 O O . TYR A 1 166 ? -8.638 28.454 -5.634 1.00 45.88 166 TYR A O 1
ATOM 1346 N N . TYR A 1 167 ? -9.518 27.164 -7.250 1.00 47.97 167 TYR A N 1
ATOM 1347 C CA . TYR A 1 167 ? -8.476 27.423 -8.254 1.00 47.97 167 TYR A CA 1
ATOM 1348 C C . TYR A 1 167 ? -9.076 27.616 -9.660 1.00 47.97 167 TYR A C 1
ATOM 1350 O O . TYR A 1 167 ? -9.072 26.677 -10.459 1.00 47.97 167 TYR A O 1
ATOM 1358 N N . PRO A 1 168 ? -9.593 28.816 -9.988 1.00 43.94 168 PRO A N 1
ATOM 1359 C CA . PRO A 1 168 ? -10.095 29.120 -11.332 1.00 43.94 168 PRO A CA 1
ATOM 1360 C C . PRO A 1 168 ? -8.983 29.212 -12.397 1.00 43.94 168 PRO A C 1
ATOM 1362 O O . PRO A 1 168 ? -9.262 29.015 -13.575 1.00 43.94 168 PRO A O 1
ATOM 1365 N N . ASP A 1 169 ? -7.724 29.425 -11.999 1.00 46.12 169 ASP A N 1
ATOM 1366 C CA . ASP A 1 169 ? -6.625 29.728 -12.934 1.00 46.12 169 ASP A CA 1
ATOM 1367 C C . ASP A 1 169 ? -5.790 28.505 -13.359 1.00 46.12 169 ASP A C 1
ATOM 1369 O O . ASP A 1 169 ? -4.827 28.624 -14.111 1.00 46.12 169 ASP A O 1
ATOM 1373 N N . ALA A 1 170 ? -6.158 27.295 -12.927 1.00 45.44 170 ALA A N 1
ATOM 1374 C CA . ALA A 1 170 ? -5.434 26.072 -13.291 1.00 45.44 170 ALA A CA 1
ATOM 1375 C C . ALA A 1 170 ? -5.694 25.590 -14.740 1.00 45.44 170 ALA A C 1
ATOM 1377 O O . ALA A 1 170 ? -5.212 24.523 -15.117 1.00 45.44 170 ALA A O 1
ATOM 1378 N N . GLN A 1 171 ? -6.450 26.345 -15.550 1.00 44.06 171 GLN A N 1
ATOM 1379 C CA . GLN A 1 171 ? -6.757 26.018 -16.952 1.00 44.06 171 GLN A CA 1
ATOM 1380 C C . GLN A 1 171 ? -6.050 26.890 -18.000 1.00 44.06 171 GLN A C 1
ATOM 1382 O O . GLN A 1 171 ? -6.359 26.761 -19.180 1.00 44.06 171 GLN A O 1
ATOM 1387 N N . GLN A 1 172 ? -5.095 27.744 -17.629 1.00 35.47 172 GLN A N 1
ATOM 1388 C CA . GLN A 1 172 ? -4.341 28.512 -18.625 1.00 35.47 172 GLN A CA 1
ATOM 1389 C C . GLN A 1 172 ? -2.931 27.960 -18.813 1.00 35.47 172 GLN A C 1
ATOM 1391 O O . GLN A 1 172 ? -1.978 28.363 -18.148 1.00 35.47 172 GLN A O 1
ATOM 1396 N N . ASN A 1 173 ? -2.834 27.032 -19.762 1.00 33.34 173 ASN A N 1
ATOM 1397 C CA . ASN A 1 173 ? -1.703 26.934 -20.676 1.00 33.34 173 ASN A CA 1
ATOM 1398 C C . ASN A 1 173 ? -2.265 26.858 -22.097 1.00 33.34 173 ASN A C 1
ATOM 1400 O O . ASN A 1 173 ? -3.172 26.019 -22.300 1.00 33.34 173 ASN A O 1
#

Sequence (173 aa):
MECLHGKAASNSTTDKGSFWFCGQKPSCGFLCTEEDGYLFQTALTAWRVTGLTQPICESHRKPAKFRVVKDMLKMSYGRPYFTCASREKPCSLWMWADEKEIEKPNCYHNEPCAVKRVKKQGPNTGKKFFCCCNENRCDYFEWVPEELPKQSDTMAPFVPLFYSRYYPDAQQN

Foldseek 3Di:
DDDLVRDDWDWDADPVGIKTAAPDPVGLGDIGGPVCVVLQVVQSVLLVVLVDDFDQDPVPRHGWYKDAACPPVDPRHSFIKTDHPDPPDDDDDIDGSNDDDQQFAADPVRHGWDKDADCDDDPRHGWIKTFHPDPPGDPDIDTRDDDDDPPPPPPPPPPPPVVCVVCVPPPDD

InterPro domains:
  IPR010666 Zinc finger, GRF-type [PF06839] (105-144)
  IPR010666 Zinc finger, GRF-type [PS51999] (107-147)

Radius of gyration: 20.07 Å; chains: 1; bounding box: 50×43×49 Å

Organism: Paramuricea clavata (NCBI:txid317549)